Protein AF-A0A7S3PRM7-F1 (afdb_monomer_lite)

InterPro domains:
  IPR004106 Peptidase S9, N-terminal domain superfamily [SSF50993] (20-109)
  IPR023302 Peptidase S9A, N-terminal domain [PF02897] (13-106)
  IPR029058 Alpha/Beta hydrolase fold [G3DSA:3.40.50.1820] (1-97)
  IPR051543 Serine Peptidase S9A Subfamily [PTHR11757] (19-109)

Secondary structure (DSSP, 8-state):
-EES--TTS---SS--SS-EE---TTGGG--SSS--HHHHHHHHHHHHHHHHHHGGGHHHHHHHHHHHHHHS-SSEEPPPEEETTTEEEEEEE-TT-SS-EEEEEEPTT--

Organism: NCBI:txid215587

Radius of gyration: 26.1 Å; chains: 1; bounding box: 57×40×53 Å

Sequence (111 aa):
VLFGLKEGENRGKNPFKKNRYRSDPWFWLRDDKRESEEVLEYLRLENAYGEQQTKHLEGLRETLYKEHISHLKETDDGPSYPNGKNFFYYTRQVKGLSYGLKCRKPIMGAE

pLDDT: mean 92.7, std 7.68, range [47.72, 98.62]

Foldseek 3Di:
DKFFDDPPDCNDDHTPPDIDDDDDPCPVLDDPVPPDPVNVVVVVVVVVVVCVVCVVCVVVVVVVVVVVVVPDPQWDKADWDDDPQFWTWIWTGHHPDPDIDTDIDTDVPRD

Structure (mmCIF, N/CA/C/O backbone):
data_AF-A0A7S3PRM7-F1
#
_entry.id   AF-A0A7S3PRM7-F1
#
loop_
_atom_site.group_PDB
_atom_site.id
_atom_site.type_symbol
_atom_site.label_atom_id
_atom_site.label_alt_id
_atom_site.label_comp_id
_atom_site.label_asym_id
_atom_site.label_entity_id
_atom_site.label_seq_id
_atom_site.pdbx_PDB_ins_code
_atom_site.Cartn_x
_atom_site.Cartn_y
_atom_site.Cartn_z
_atom_site.occupancy
_atom_site.B_iso_or_equiv
_atom_site.auth_seq_id
_atom_site.auth_comp_id
_atom_site.auth_asym_id
_atom_site.auth_atom_id
_atom_site.pdbx_PDB_model_num
ATOM 1 N N . VAL A 1 1 ? -12.503 7.166 22.204 1.00 91.75 1 VAL A N 1
ATOM 2 C CA . VAL A 1 1 ? -11.499 8.079 21.598 1.00 91.75 1 VAL A CA 1
ATOM 3 C C . VAL A 1 1 ? -11.629 9.495 22.158 1.00 91.75 1 VAL A C 1
ATOM 5 O O . VAL A 1 1 ? -12.742 10.015 22.234 1.00 91.75 1 VAL A O 1
ATOM 8 N N . LEU A 1 2 ? -10.509 10.102 22.575 1.00 93.06 2 LEU A N 1
ATOM 9 C CA . LEU A 1 2 ? -10.439 11.462 23.134 1.00 93.06 2 LEU A CA 1
ATOM 10 C C . LEU A 1 2 ? -10.002 12.479 22.072 1.00 93.06 2 LEU A C 1
ATOM 12 O O . LEU A 1 2 ? -8.972 12.302 21.413 1.00 93.06 2 LEU A O 1
ATOM 16 N N . PHE A 1 3 ? -10.752 13.579 21.990 1.00 93.62 3 PHE A N 1
ATOM 17 C CA . PHE A 1 3 ? -10.464 14.745 21.159 1.00 93.62 3 PHE A CA 1
ATOM 18 C C . PHE A 1 3 ? -10.299 15.983 22.046 1.00 93.62 3 PHE A C 1
ATOM 20 O O . PHE A 1 3 ? -11.242 16.393 22.724 1.00 93.62 3 PHE A O 1
ATOM 27 N N . GLY A 1 4 ? -9.112 16.585 22.028 1.00 92.19 4 GLY A N 1
ATOM 28 C CA . GLY A 1 4 ? -8.764 17.729 22.869 1.00 92.19 4 GLY A CA 1
ATOM 29 C C . GLY A 1 4 ? -7.368 17.593 23.458 1.00 92.19 4 GLY A C 1
ATOM 30 O O . GLY A 1 4 ? -6.540 16.855 22.920 1.00 92.19 4 GLY A O 1
ATOM 31 N N . LEU A 1 5 ? -7.110 18.329 24.536 1.00 93.31 5 LEU A N 1
ATOM 32 C CA . LEU A 1 5 ? -5.842 18.286 25.252 1.00 93.31 5 LEU A CA 1
ATOM 33 C C . LEU A 1 5 ? -5.679 16.921 25.941 1.00 93.31 5 LEU A C 1
ATOM 35 O O . LEU A 1 5 ? -6.528 16.508 26.736 1.00 93.31 5 LEU A O 1
ATOM 39 N N . LYS A 1 6 ? -4.576 16.230 25.639 1.00 91.31 6 LYS A N 1
ATOM 40 C CA . LYS A 1 6 ? -4.151 15.010 26.327 1.00 91.31 6 LYS A CA 1
ATOM 41 C C . LYS A 1 6 ? -2.722 15.209 26.806 1.00 91.31 6 LYS A C 1
ATOM 43 O O . LYS A 1 6 ? -1.846 15.533 26.011 1.00 91.31 6 LYS A O 1
ATOM 48 N N . GLU A 1 7 ? -2.519 15.057 28.105 1.00 91.12 7 GLU A N 1
ATOM 49 C CA . GLU A 1 7 ? -1.209 15.209 28.725 1.00 91.12 7 GLU A CA 1
ATOM 50 C C . GLU A 1 7 ? -0.198 14.227 28.112 1.00 91.12 7 GLU A C 1
ATOM 52 O O . GLU A 1 7 ? -0.540 13.083 27.811 1.00 91.12 7 GLU A O 1
ATOM 57 N N . GLY A 1 8 ? 1.026 14.698 27.863 1.00 92.69 8 GLY A N 1
ATOM 58 C CA . GLY A 1 8 ? 2.093 13.901 27.247 1.00 92.69 8 GLY A CA 1
ATOM 59 C C . GLY A 1 8 ? 1.990 13.706 25.728 1.00 92.69 8 GLY A C 1
ATOM 60 O O . GLY A 1 8 ? 2.909 13.151 25.134 1.00 92.69 8 GLY A O 1
ATOM 61 N N . GLU A 1 9 ? 0.929 14.186 25.070 1.00 94.12 9 GLU A N 1
ATOM 62 C CA . GLU A 1 9 ? 0.767 14.075 23.616 1.00 94.12 9 GLU A CA 1
ATOM 63 C C . GLU A 1 9 ? 0.700 15.447 22.935 1.00 94.12 9 GLU A C 1
ATOM 65 O O . GLU A 1 9 ? -0.062 16.331 23.331 1.00 94.12 9 GLU A O 1
ATOM 70 N N . ASN A 1 10 ? 1.442 15.618 21.836 1.00 94.38 10 ASN A N 1
ATOM 71 C CA . ASN A 1 10 ? 1.309 16.810 21.002 1.00 94.38 10 ASN A CA 1
ATOM 72 C C . ASN A 1 10 ? 0.004 16.745 20.191 1.00 94.38 10 ASN A C 1
ATOM 74 O O . ASN A 1 10 ? -0.075 16.095 19.150 1.00 94.38 10 ASN A O 1
ATOM 78 N N . ARG A 1 11 ? -1.022 17.452 20.673 1.00 92.88 11 ARG A N 1
ATOM 79 C CA . ARG A 1 11 ? -2.343 17.582 20.034 1.00 92.88 11 ARG A CA 1
ATOM 80 C C . ARG A 1 11 ? -2.488 18.872 19.205 1.00 92.88 11 ARG A C 1
ATOM 82 O O . ARG A 1 11 ? -3.607 19.305 18.933 1.00 92.88 11 ARG A O 1
ATOM 89 N N . GLY A 1 12 ? -1.369 19.475 18.790 1.00 93.50 12 GLY A N 1
ATOM 90 C CA . GLY A 1 12 ? -1.312 20.722 18.022 1.00 93.50 12 GLY A CA 1
ATOM 91 C C . GLY A 1 12 ? -1.274 21.987 18.891 1.00 93.50 12 GLY A C 1
ATOM 92 O O . GLY A 1 12 ? -1.315 21.921 20.115 1.00 93.50 12 GLY A O 1
ATOM 93 N N . LYS A 1 13 ? -1.191 23.164 18.247 1.00 93.12 13 LYS A N 1
ATOM 94 C CA . LYS A 1 13 ? -1.007 24.466 18.930 1.00 93.12 13 LYS A CA 1
ATOM 95 C C . LYS A 1 13 ? -2.222 24.924 19.751 1.00 93.12 13 LYS A C 1
ATOM 97 O O . LYS A 1 13 ? -2.038 25.563 20.775 1.00 93.12 13 LYS A O 1
ATOM 102 N N . ASN A 1 14 ? -3.443 24.611 19.307 1.00 93.06 14 ASN A N 1
ATOM 103 C CA . ASN A 1 14 ? -4.699 25.033 19.943 1.00 93.06 14 ASN A CA 1
ATOM 104 C C . ASN A 1 14 ? -5.699 23.860 20.022 1.00 93.06 14 ASN A C 1
ATOM 106 O O . ASN A 1 14 ? -6.689 23.853 19.284 1.00 93.06 14 ASN A O 1
ATOM 110 N N . PRO A 1 15 ? -5.460 22.840 20.868 1.00 92.88 15 PRO A N 1
ATOM 111 C CA . PRO A 1 15 ? -6.414 21.750 21.045 1.00 92.88 15 PRO A CA 1
ATOM 112 C C . PRO A 1 15 ? -7.701 22.249 21.720 1.00 92.88 15 PRO A C 1
ATOM 114 O O . PRO A 1 15 ? -7.720 23.295 22.375 1.00 92.88 15 PRO A O 1
ATOM 117 N N . PHE A 1 16 ? -8.797 21.490 21.594 1.00 91.38 16 PHE A N 1
ATOM 118 C CA . PHE A 1 16 ? -10.037 21.812 22.306 1.00 91.38 16 PHE A CA 1
ATOM 119 C C . PHE A 1 16 ? -9.773 21.929 23.812 1.00 91.38 16 PHE A C 1
ATOM 121 O O . PHE A 1 16 ? -9.340 20.967 24.442 1.00 91.38 16 PHE A O 1
ATOM 128 N N . LYS A 1 17 ? -10.087 23.098 24.387 1.00 87.19 17 LYS A N 1
ATOM 129 C CA . LYS A 1 17 ? -9.941 23.355 25.831 1.00 87.19 17 LYS A CA 1
ATOM 130 C C . LYS A 1 17 ? -10.826 22.433 26.675 1.00 87.19 17 LYS A C 1
ATOM 132 O O . LYS A 1 17 ? -10.428 22.012 27.752 1.00 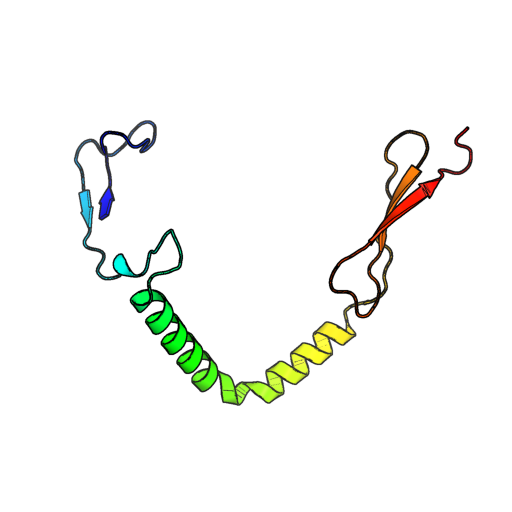87.19 17 LYS A O 1
ATOM 137 N N . LYS A 1 18 ? -12.029 22.117 26.179 1.00 93.00 18 LYS A N 1
ATOM 138 C CA . LYS A 1 18 ? -12.930 21.121 26.771 1.00 93.00 18 LYS A CA 1
ATOM 139 C C . LYS A 1 18 ? -12.848 19.833 25.961 1.00 93.00 18 LYS A C 1
ATOM 141 O O . LYS A 1 18 ? -13.228 19.824 24.788 1.00 93.00 18 LYS A O 1
ATOM 146 N N . ASN A 1 19 ? -12.395 18.761 26.602 1.00 95.19 19 ASN A N 1
ATOM 147 C CA . ASN A 1 19 ? -12.269 17.457 25.964 1.00 95.19 19 ASN A CA 1
ATOM 148 C C . ASN A 1 19 ? -13.629 16.912 25.519 1.00 95.19 19 ASN A C 1
ATOM 150 O O . ASN A 1 19 ? -14.646 17.064 26.200 1.00 95.19 19 ASN A O 1
ATOM 154 N N . ARG A 1 20 ? -13.629 16.264 24.353 1.00 94.94 20 ARG A N 1
ATOM 155 C CA . ARG A 1 20 ? -14.775 15.549 23.789 1.00 94.94 20 ARG A CA 1
ATOM 156 C C . ARG A 1 20 ? -14.429 14.073 23.672 1.00 94.94 20 ARG A C 1
ATOM 158 O O . ARG A 1 20 ? -13.325 13.717 23.262 1.00 94.94 20 ARG A O 1
ATOM 165 N N . TYR A 1 21 ? -15.399 13.227 23.986 1.00 95.94 21 TYR A N 1
ATOM 166 C CA . TYR A 1 21 ? -15.250 11.779 23.943 1.00 95.94 21 TYR A CA 1
ATOM 167 C C . TYR A 1 21 ? -16.224 11.202 22.925 1.00 95.94 21 TYR A C 1
ATOM 169 O O . TYR A 1 21 ? -17.385 11.608 22.859 1.00 95.94 21 TYR A O 1
ATOM 177 N N . ARG A 1 22 ? -15.738 10.262 22.118 1.00 95.75 22 ARG A N 1
ATOM 178 C CA . ARG A 1 22 ? -16.564 9.442 21.231 1.00 95.75 22 ARG A CA 1
ATOM 179 C C . ARG A 1 22 ? -16.316 7.977 21.537 1.00 95.75 22 ARG A C 1
ATOM 181 O O . ARG A 1 22 ? -15.158 7.583 21.699 1.00 95.75 22 ARG A O 1
ATOM 188 N N . SER A 1 23 ? -17.394 7.207 21.641 1.00 96.38 23 SER A N 1
ATOM 189 C CA . SER A 1 23 ? -17.295 5.751 21.638 1.00 96.38 23 SER A CA 1
ATOM 190 C C . SER A 1 23 ? -16.924 5.306 20.228 1.00 96.38 23 SER A C 1
ATOM 192 O O . SER A 1 23 ? -17.494 5.814 19.264 1.00 96.38 23 SER A O 1
ATOM 194 N N . ASP A 1 24 ? -15.948 4.416 20.128 1.00 96.94 24 ASP A N 1
ATOM 195 C CA . ASP A 1 24 ? -15.558 3.766 18.883 1.00 96.94 24 ASP A CA 1
ATOM 196 C C . ASP A 1 24 ? -15.556 2.258 19.158 1.00 96.94 24 ASP A C 1
ATOM 198 O O . ASP A 1 24 ? -14.617 1.764 19.790 1.00 96.94 24 ASP A O 1
ATOM 202 N N . PRO A 1 25 ? -16.631 1.546 18.779 1.00 97.50 25 PRO A N 1
ATOM 203 C CA . PRO A 1 25 ? -16.764 0.125 19.074 1.00 97.50 25 PRO A CA 1
ATOM 204 C C . PRO A 1 25 ? -15.772 -0.740 18.287 1.00 97.50 25 PRO A C 1
ATOM 206 O O . PRO A 1 25 ? -15.575 -1.890 18.655 1.00 97.50 25 PRO A O 1
ATOM 209 N N . TRP A 1 26 ? -15.124 -0.200 17.250 1.00 97.00 26 TRP A N 1
ATOM 210 C CA . TRP A 1 26 ? -14.202 -0.930 16.375 1.00 97.00 26 TRP A CA 1
ATOM 211 C C . TRP A 1 26 ? -12.736 -0.596 16.639 1.00 97.00 26 TRP A C 1
ATOM 213 O O . TRP A 1 26 ? -11.852 -1.073 15.933 1.00 97.00 26 TRP A O 1
ATOM 223 N N . PHE A 1 27 ? -12.449 0.188 17.681 1.00 96.56 27 PHE A N 1
ATOM 224 C CA . PHE A 1 27 ? -11.081 0.588 18.007 1.00 96.56 27 PHE A CA 1
ATOM 225 C C . PHE A 1 27 ? -10.152 -0.609 18.290 1.00 96.56 27 PHE A C 1
ATOM 227 O O . PHE A 1 27 ? -8.942 -0.491 18.119 1.00 96.56 27 PHE A O 1
ATOM 234 N N . TRP A 1 28 ? -10.712 -1.761 18.680 1.00 96.56 28 TRP A N 1
ATOM 235 C CA . TRP A 1 28 ? -9.985 -3.012 18.925 1.00 96.56 28 TRP A CA 1
ATOM 236 C C . TRP A 1 28 ? -9.306 -3.589 17.671 1.00 96.56 28 TRP A C 1
ATOM 238 O O . TRP A 1 28 ? -8.298 -4.275 17.801 1.00 96.56 28 TRP A O 1
ATOM 248 N N . LEU A 1 29 ? -9.794 -3.261 16.465 1.00 97.56 29 LEU A N 1
ATOM 249 C CA . LEU A 1 29 ? -9.173 -3.684 15.202 1.00 97.56 29 LEU A CA 1
ATOM 250 C C . LEU A 1 29 ? -7.796 -3.050 14.973 1.00 97.56 29 LEU A C 1
ATOM 252 O O . LEU A 1 29 ? -7.027 -3.503 14.124 1.00 97.56 29 LEU A O 1
ATOM 256 N N . ARG A 1 30 ? -7.469 -1.979 15.702 1.00 97.19 30 ARG A N 1
ATOM 257 C CA . ARG A 1 30 ? -6.149 -1.367 15.627 1.00 97.19 30 ARG A CA 1
ATOM 258 C C . ARG A 1 30 ? -5.164 -2.140 16.496 1.00 97.19 30 ARG A C 1
ATOM 260 O O . ARG A 1 30 ? -5.165 -2.006 17.716 1.00 97.19 30 ARG A O 1
ATOM 267 N N . ASP A 1 31 ? -4.225 -2.801 15.835 1.00 97.25 31 ASP A N 1
ATOM 268 C CA . ASP A 1 31 ? -3.028 -3.346 16.460 1.00 97.25 31 ASP A CA 1
ATOM 269 C C . ASP A 1 31 ? -1.764 -2.759 15.814 1.00 97.25 31 ASP A C 1
ATOM 271 O O . ASP A 1 31 ? -1.488 -2.954 14.629 1.00 97.25 31 ASP A O 1
ATOM 275 N N . ASP A 1 32 ? -0.983 -2.022 16.607 1.00 97.25 32 ASP A N 1
ATOM 276 C CA . ASP A 1 32 ? 0.258 -1.398 16.147 1.00 97.25 32 ASP A CA 1
ATOM 277 C C . ASP A 1 32 ? 1.401 -2.426 15.973 1.00 97.25 32 ASP A C 1
ATOM 279 O O . ASP A 1 32 ? 2.368 -2.135 15.266 1.00 97.25 32 ASP A O 1
ATOM 283 N N . LYS A 1 33 ? 1.304 -3.639 16.531 1.00 97.44 33 LYS A N 1
ATOM 284 C CA . LYS A 1 33 ? 2.277 -4.721 16.281 1.00 97.44 33 LYS A CA 1
ATOM 285 C C . LYS A 1 33 ? 1.892 -5.624 15.114 1.00 97.44 33 LYS A C 1
ATOM 287 O O . LYS A 1 33 ? 2.783 -6.170 14.476 1.00 97.44 33 LYS A O 1
ATOM 292 N N . ARG A 1 34 ? 0.598 -5.678 14.774 1.00 96.56 34 ARG A N 1
ATOM 293 C CA . ARG A 1 34 ? 0.019 -6.520 13.709 1.00 96.56 34 ARG A CA 1
ATOM 294 C C . ARG A 1 34 ? 0.182 -8.019 13.995 1.00 96.56 34 ARG A C 1
ATOM 296 O O . ARG A 1 34 ? 0.458 -8.807 13.100 1.00 96.56 34 ARG A O 1
ATOM 303 N N . GLU A 1 35 ? -0.004 -8.393 15.252 1.00 97.38 35 GLU A N 1
ATOM 304 C CA . GLU A 1 35 ? 0.168 -9.746 15.789 1.00 97.38 35 GLU A CA 1
ATOM 305 C C . GLU A 1 35 ? -1.088 -10.257 16.520 1.00 97.38 35 GLU A C 1
ATOM 307 O O . GLU A 1 35 ? -1.147 -11.425 16.891 1.00 97.38 35 GLU A O 1
ATOM 312 N N . SER A 1 36 ? -2.097 -9.409 16.748 1.00 98.06 36 SER A N 1
ATOM 313 C CA . SER A 1 36 ? -3.344 -9.797 17.412 1.00 98.06 36 SER A CA 1
ATOM 314 C C . SER A 1 36 ? -4.113 -10.835 16.595 1.00 98.06 36 SER A C 1
ATOM 316 O O . SER A 1 36 ? -4.637 -10.529 15.522 1.00 98.06 36 SER A O 1
ATOM 318 N N . GLU A 1 37 ? -4.235 -12.051 17.131 1.00 98.12 37 GLU A N 1
ATOM 319 C CA . GLU A 1 37 ? -4.919 -13.150 16.445 1.00 98.12 37 GLU A CA 1
ATOM 320 C C . GLU A 1 37 ? -6.410 -12.861 16.217 1.00 98.12 37 GLU A C 1
ATOM 322 O O . GLU A 1 37 ? -6.942 -13.218 15.173 1.00 98.12 37 GLU A O 1
ATOM 327 N N . GLU A 1 38 ? -7.078 -12.147 17.131 1.00 97.81 38 GLU A N 1
ATOM 328 C CA . GLU A 1 38 ? -8.488 -11.751 16.967 1.00 97.81 38 GLU A CA 1
ATOM 329 C C . GLU A 1 38 ? -8.675 -10.818 15.758 1.00 97.81 38 GLU A C 1
ATOM 331 O O . GLU A 1 38 ? -9.612 -10.971 14.974 1.00 97.81 38 GLU A O 1
ATOM 336 N N . VAL A 1 39 ? -7.745 -9.875 15.571 1.00 98.38 39 VAL A N 1
ATOM 337 C CA . VAL A 1 39 ? -7.761 -8.949 14.430 1.00 98.38 39 VAL A CA 1
ATOM 338 C C . VAL A 1 39 ? -7.441 -9.696 13.141 1.00 98.38 39 VAL A C 1
ATOM 340 O O . VAL A 1 39 ? -8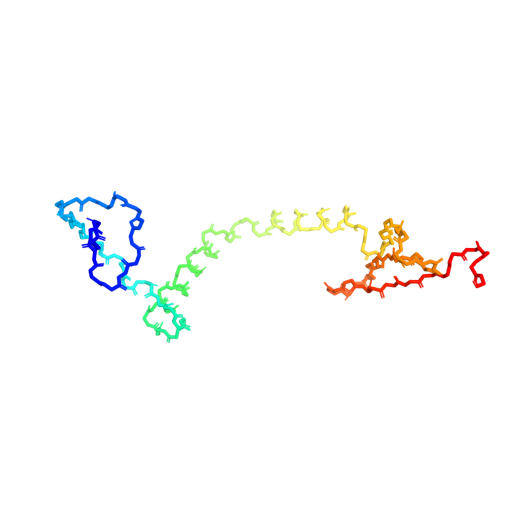.133 -9.517 12.140 1.00 98.38 39 VAL A O 1
ATOM 343 N N . LEU A 1 40 ? -6.407 -10.541 13.151 1.00 98.44 40 LEU A N 1
ATOM 344 C CA . LEU A 1 40 ? -6.020 -11.323 11.979 1.00 98.44 40 LEU A CA 1
ATOM 345 C C . LEU A 1 40 ? -7.140 -12.265 11.540 1.00 98.44 40 LEU A C 1
ATOM 347 O O . LEU A 1 40 ? -7.403 -12.364 10.344 1.00 98.44 40 LEU A O 1
ATOM 351 N N . GLU A 1 41 ? -7.831 -12.903 12.481 1.00 98.50 41 GLU A N 1
ATOM 352 C CA . GLU A 1 41 ? -8.949 -13.783 12.168 1.00 98.50 41 GLU A CA 1
ATOM 353 C C . GLU A 1 41 ? -10.111 -13.024 11.529 1.00 98.50 41 GLU A C 1
ATOM 355 O O . GLU A 1 41 ? -10.609 -13.430 10.479 1.00 98.50 41 GLU A O 1
ATOM 360 N N . TYR A 1 42 ? -10.476 -11.862 12.077 1.00 98.38 42 TYR A N 1
ATOM 361 C CA . TYR A 1 42 ? -11.482 -11.002 11.458 1.00 98.38 42 TYR A CA 1
ATOM 362 C C . TYR A 1 42 ? -11.100 -10.617 10.017 1.00 98.38 42 TYR A C 1
ATOM 364 O O . TYR A 1 42 ? -11.918 -10.710 9.103 1.00 98.38 42 TYR A O 1
ATOM 372 N N . LEU A 1 43 ? -9.834 -10.259 9.778 1.00 98.44 43 LEU A N 1
ATOM 373 C CA . LEU A 1 43 ? -9.344 -9.924 8.437 1.00 98.44 43 LEU A CA 1
ATOM 374 C C . LEU A 1 43 ? -9.361 -11.122 7.475 1.00 98.44 43 LEU A C 1
ATOM 376 O O . LEU A 1 43 ? -9.631 -10.945 6.286 1.00 98.44 43 LEU A O 1
ATOM 380 N N . ARG A 1 44 ? -9.095 -12.345 7.952 1.00 98.56 44 ARG A N 1
ATOM 381 C CA . ARG A 1 44 ? -9.210 -13.563 7.130 1.00 98.56 44 ARG A CA 1
ATOM 382 C C . ARG A 1 44 ? -10.658 -13.824 6.723 1.00 98.56 44 ARG A C 1
ATOM 384 O O . ARG A 1 44 ? -10.893 -14.159 5.562 1.00 98.56 44 ARG A O 1
ATOM 391 N N . LEU A 1 45 ? -11.613 -13.622 7.632 1.00 98.62 45 LEU A N 1
ATOM 392 C CA . LEU A 1 45 ? -13.043 -13.743 7.330 1.00 98.62 45 LEU A CA 1
ATOM 393 C C . LEU A 1 45 ? -13.486 -12.720 6.276 1.00 98.62 45 LEU A C 1
ATOM 395 O O . LEU A 1 45 ? -14.169 -13.085 5.320 1.00 98.62 45 LEU A O 1
ATOM 399 N N . GLU A 1 46 ? -13.041 -11.468 6.398 1.00 98.62 46 GLU A N 1
ATOM 400 C CA . GLU A 1 46 ? -13.322 -10.421 5.405 1.00 98.62 46 GLU A CA 1
ATOM 401 C C . GLU A 1 46 ? -12.709 -10.746 4.034 1.00 98.62 46 GLU A C 1
ATOM 403 O O . GLU A 1 46 ? -13.366 -10.593 3.002 1.00 98.62 46 GLU A O 1
ATOM 408 N N . ASN A 1 47 ? -11.479 -11.272 3.998 1.00 98.62 47 ASN A N 1
ATOM 409 C CA . ASN A 1 47 ? -10.849 -11.718 2.753 1.00 98.62 47 ASN A CA 1
ATOM 410 C C . ASN A 1 47 ? -11.627 -12.868 2.093 1.00 98.62 47 ASN A C 1
ATOM 412 O O . ASN A 1 47 ? -11.862 -12.828 0.885 1.00 98.62 47 ASN A O 1
ATOM 416 N N . ALA A 1 48 ? -12.064 -13.861 2.874 1.00 98.62 48 ALA A N 1
ATOM 417 C CA . ALA A 1 48 ? -12.858 -14.982 2.371 1.00 98.62 48 ALA A CA 1
ATOM 418 C C . ALA A 1 48 ? -14.216 -14.517 1.820 1.00 98.62 48 ALA A C 1
ATOM 420 O O . ALA A 1 48 ? -14.648 -14.968 0.756 1.00 98.62 48 ALA A O 1
ATOM 421 N N . TYR A 1 49 ? -14.868 -13.573 2.503 1.00 98.62 49 TYR A N 1
ATOM 422 C CA . TYR A 1 49 ? -16.088 -12.947 2.005 1.00 98.62 49 TYR A CA 1
ATOM 423 C C . TYR A 1 49 ? -15.834 -12.202 0.688 1.00 98.62 49 TYR A C 1
ATOM 425 O O . TYR A 1 49 ? -16.562 -12.407 -0.284 1.00 98.62 49 TYR A O 1
ATOM 433 N N . GLY A 1 50 ? -14.772 -11.395 0.613 1.00 98.38 50 GLY A N 1
ATOM 434 C CA . GLY A 1 50 ? -14.382 -10.682 -0.604 1.00 98.38 50 GLY A CA 1
ATOM 435 C C . GLY A 1 50 ? -14.126 -11.621 -1.786 1.00 98.38 50 GLY A C 1
ATOM 436 O O . GLY A 1 50 ? -14.617 -11.378 -2.892 1.00 98.38 50 GLY A O 1
ATOM 437 N N . GLU A 1 51 ? -13.424 -12.729 -1.559 1.00 98.00 51 GLU A N 1
ATOM 438 C CA . GLU A 1 51 ? -13.196 -13.762 -2.572 1.00 98.00 51 GLU A CA 1
ATOM 439 C C . GLU A 1 51 ? -14.512 -14.398 -3.034 1.00 98.00 51 GLU A C 1
ATOM 441 O O . GLU A 1 51 ? -14.769 -14.489 -4.236 1.00 98.00 51 GLU A O 1
ATOM 446 N N . GLN A 1 52 ? -15.397 -14.758 -2.101 1.00 98.44 52 GLN A N 1
ATOM 447 C CA . GLN A 1 52 ? -16.701 -15.330 -2.426 1.00 98.44 52 GLN A CA 1
ATOM 448 C C . GLN A 1 52 ? -17.557 -14.369 -3.263 1.00 98.44 52 GLN A C 1
ATOM 450 O O . GLN A 1 52 ? -18.125 -14.780 -4.278 1.00 98.44 52 GLN A O 1
ATOM 455 N N . GLN A 1 53 ? -17.635 -13.095 -2.867 1.00 98.50 53 GLN A N 1
ATOM 456 C CA . GLN A 1 53 ? -18.431 -12.091 -3.575 1.00 98.50 53 GLN A CA 1
ATOM 457 C C . GLN A 1 53 ? -17.863 -11.780 -4.960 1.00 98.50 53 GLN A C 1
ATOM 459 O O . GLN A 1 53 ? -18.623 -11.540 -5.894 1.00 98.50 53 GLN A O 1
ATOM 464 N N . THR A 1 54 ? -16.540 -11.818 -5.127 1.00 97.94 54 THR A N 1
ATOM 465 C CA . THR A 1 54 ? -15.883 -11.480 -6.401 1.00 97.94 54 THR A CA 1
ATOM 466 C C . THR A 1 54 ? -15.628 -12.679 -7.310 1.00 97.94 54 THR A C 1
ATOM 468 O O . THR A 1 54 ? -15.215 -12.490 -8.453 1.00 97.94 54 THR A O 1
ATOM 471 N N . LYS A 1 55 ? -15.930 -13.906 -6.870 1.00 98.19 55 LYS A N 1
ATOM 472 C CA . LYS A 1 55 ? -15.667 -15.139 -7.628 1.00 98.19 55 LYS A CA 1
ATOM 473 C C . LYS A 1 55 ? -16.244 -15.133 -9.047 1.00 98.19 55 LYS A C 1
ATOM 475 O O . LYS A 1 55 ? -15.595 -15.569 -9.989 1.00 98.19 55 LYS A O 1
ATOM 480 N N . HIS A 1 56 ? -17.446 -14.589 -9.224 1.00 98.19 56 HIS A N 1
ATOM 481 C CA . HIS A 1 56 ? -18.103 -14.497 -10.532 1.00 98.19 56 HIS A CA 1
ATOM 482 C C . HIS A 1 56 ? -17.364 -13.594 -11.543 1.00 98.19 56 HIS A C 1
ATOM 484 O O . HIS A 1 56 ? -17.610 -13.693 -12.742 1.00 98.19 56 HIS A O 1
ATOM 490 N N . LEU A 1 57 ? -16.454 -12.732 -11.077 1.00 98.38 57 LEU A N 1
ATOM 491 C CA . LEU A 1 57 ? -15.656 -11.825 -11.906 1.00 98.38 57 LEU A CA 1
ATOM 492 C C . LEU A 1 57 ? -14.308 -12.421 -12.321 1.00 98.38 57 LEU A C 1
ATOM 494 O O . LEU A 1 57 ? -13.530 -11.738 -12.981 1.00 98.38 57 LEU A O 1
ATOM 498 N N . GLU A 1 58 ? -14.001 -13.663 -11.946 1.00 97.50 58 GLU A N 1
ATOM 499 C CA . GLU A 1 58 ? -12.687 -14.269 -12.180 1.00 97.50 58 GLU A CA 1
ATOM 500 C C . GLU A 1 58 ? -12.272 -14.260 -13.659 1.00 97.50 58 GLU A C 1
ATOM 502 O O . GLU A 1 58 ? -11.154 -13.850 -13.969 1.00 97.50 58 GLU A O 1
ATOM 507 N N . GLY A 1 59 ? -13.190 -14.593 -14.573 1.00 98.25 59 GLY A N 1
ATOM 508 C CA . GLY A 1 59 ? -12.918 -14.539 -16.013 1.00 98.25 59 GLY A CA 1
ATOM 509 C C . GLY A 1 59 ? -12.619 -13.120 -16.508 1.00 98.25 59 GLY A C 1
ATOM 510 O O . GLY A 1 59 ? -11.642 -12.905 -17.220 1.00 98.25 59 GLY A O 1
ATOM 511 N N . LEU A 1 60 ? -13.404 -12.129 -16.068 1.00 98.31 60 LEU A N 1
ATOM 512 C CA . LEU A 1 60 ? -13.165 -10.723 -16.411 1.00 98.31 60 LEU A CA 1
ATOM 513 C C . LEU A 1 60 ? -11.822 -10.231 -15.853 1.00 98.31 60 LEU A C 1
ATOM 515 O O . LEU A 1 60 ? -11.074 -9.547 -16.549 1.00 98.31 60 LEU A O 1
ATOM 519 N N . ARG A 1 61 ? -11.495 -10.600 -14.611 1.00 98.00 61 ARG A N 1
ATOM 520 C CA . ARG A 1 61 ? -10.222 -10.272 -13.961 1.00 98.00 61 ARG A CA 1
ATOM 521 C C . ARG A 1 61 ? -9.039 -10.843 -14.741 1.00 98.00 61 ARG A C 1
ATOM 523 O O . ARG A 1 61 ? -8.046 -10.143 -14.915 1.00 98.00 61 ARG A O 1
ATOM 530 N N . GLU A 1 62 ? -9.143 -12.076 -15.232 1.00 97.81 62 GLU A N 1
ATOM 531 C CA . GLU A 1 62 ? -8.102 -12.694 -16.056 1.00 97.81 62 GLU A CA 1
ATOM 532 C C . GLU A 1 62 ? -7.933 -11.976 -17.405 1.00 97.81 62 GLU A C 1
ATOM 534 O O . GLU A 1 62 ? -6.801 -11.719 -17.825 1.00 97.81 62 GLU A O 1
ATOM 539 N N . THR A 1 63 ? -9.034 -11.604 -18.065 1.00 98.25 63 THR A N 1
ATOM 540 C CA . THR A 1 63 ? -8.996 -10.824 -19.311 1.00 98.25 63 THR A CA 1
ATOM 541 C C . THR A 1 63 ? -8.288 -9.487 -19.104 1.00 98.25 63 THR A C 1
ATOM 543 O O . THR A 1 63 ? -7.300 -9.210 -19.783 1.00 98.25 63 THR A O 1
ATOM 546 N N . LEU A 1 64 ? -8.719 -8.703 -18.112 1.00 97.44 64 LEU A N 1
ATOM 547 C CA . LEU A 1 64 ? -8.124 -7.399 -17.809 1.00 97.44 64 LEU A CA 1
ATOM 548 C C . LEU A 1 64 ? -6.650 -7.519 -17.401 1.00 97.44 64 LEU A C 1
ATOM 550 O O . LEU A 1 64 ? -5.826 -6.698 -17.799 1.00 97.44 64 LEU A O 1
ATOM 554 N N . TYR A 1 65 ? -6.287 -8.566 -16.654 1.00 94.94 65 TYR A N 1
ATOM 555 C CA . TYR A 1 65 ? -4.892 -8.837 -16.308 1.00 94.94 65 TYR A CA 1
ATOM 556 C C . TYR A 1 65 ? -4.028 -9.041 -17.560 1.00 94.94 65 TYR A C 1
ATOM 558 O O . TYR A 1 65 ? -2.981 -8.405 -17.696 1.00 94.94 65 TYR A O 1
ATOM 566 N N . LYS A 1 66 ? -4.476 -9.877 -18.507 1.00 94.75 66 LYS A N 1
ATOM 567 C CA . LYS A 1 66 ? -3.756 -10.115 -19.770 1.00 94.75 66 LYS A CA 1
ATOM 568 C C . LYS A 1 66 ? -3.650 -8.845 -20.609 1.00 94.75 66 LYS A C 1
ATOM 570 O O . LYS A 1 66 ? -2.584 -8.578 -21.159 1.00 94.75 66 LYS A O 1
ATOM 575 N N . GLU A 1 67 ? -4.713 -8.046 -20.669 1.00 96.38 67 GLU A N 1
ATOM 576 C CA . GLU A 1 67 ? -4.704 -6.755 -21.362 1.00 96.38 67 GLU A CA 1
ATOM 577 C C . GLU A 1 67 ? -3.671 -5.797 -20.755 1.00 96.38 67 GLU A C 1
ATOM 579 O O . GLU A 1 67 ? -2.846 -5.240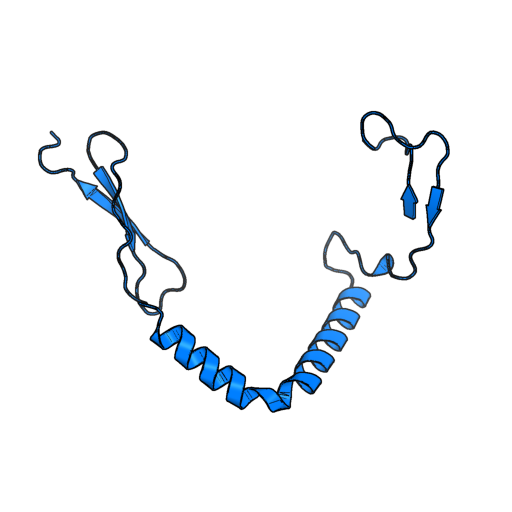 -21.480 1.00 96.38 67 GLU A O 1
ATOM 584 N N . HIS A 1 68 ? -3.643 -5.647 -19.427 1.00 92.75 68 HIS A N 1
ATOM 585 C CA . HIS A 1 68 ? -2.658 -4.803 -18.745 1.00 92.75 68 HIS A CA 1
ATOM 586 C C . HIS A 1 68 ? -1.217 -5.253 -18.993 1.00 92.75 68 HIS A C 1
ATOM 588 O O . HIS A 1 68 ? -0.371 -4.415 -19.303 1.00 92.75 68 HIS A O 1
ATOM 594 N N . ILE A 1 69 ? -0.938 -6.558 -18.917 1.00 88.31 69 ILE A N 1
ATOM 595 C CA . ILE A 1 69 ? 0.396 -7.089 -19.227 1.00 88.31 69 ILE A CA 1
ATOM 596 C C . ILE A 1 69 ? 0.753 -6.864 -20.700 1.00 88.31 69 ILE A C 1
ATOM 598 O O . ILE A 1 69 ? 1.888 -6.506 -20.994 1.00 88.31 69 ILE A O 1
ATOM 602 N N . SER A 1 70 ? -0.198 -7.002 -21.629 1.00 90.62 70 SER A N 1
ATOM 603 C CA . SER A 1 70 ? 0.059 -6.784 -23.061 1.00 90.62 70 SER A CA 1
ATOM 604 C C . SER A 1 70 ? 0.454 -5.341 -23.400 1.00 90.62 70 SER A C 1
ATOM 606 O O . SER A 1 70 ? 1.208 -5.112 -24.345 1.00 90.62 70 SER A O 1
ATOM 608 N N . HIS A 1 71 ? -0.009 -4.374 -22.604 1.00 90.38 71 HIS A N 1
ATOM 609 C CA . HIS A 1 71 ? 0.354 -2.963 -22.731 1.00 90.38 71 HIS A CA 1
ATOM 610 C C . HIS A 1 71 ? 1.610 -2.583 -21.935 1.00 90.38 71 HIS A C 1
ATOM 612 O O . HIS A 1 71 ? 2.112 -1.466 -22.080 1.00 90.38 71 HIS A O 1
ATOM 618 N N . LEU A 1 72 ? 2.135 -3.491 -21.108 1.00 85.31 72 LEU A N 1
ATOM 619 C CA . LEU A 1 72 ? 3.371 -3.280 -20.374 1.00 85.31 72 LEU A CA 1
ATOM 620 C C . LEU A 1 72 ? 4.564 -3.741 -21.213 1.00 85.31 72 LEU A C 1
ATOM 622 O O . LEU A 1 72 ? 4.709 -4.910 -21.566 1.00 85.31 72 LEU A O 1
ATOM 626 N N . LYS A 1 73 ? 5.487 -2.820 -21.481 1.00 83.75 73 LYS A N 1
ATOM 627 C CA . LYS A 1 73 ? 6.774 -3.160 -22.084 1.00 83.75 73 LYS A CA 1
ATOM 628 C C . LYS A 1 73 ? 7.709 -3.708 -21.003 1.00 83.75 73 LYS A C 1
ATOM 630 O O . LYS A 1 73 ? 8.409 -2.954 -20.341 1.00 83.75 73 LYS A O 1
ATOM 635 N N . GLU A 1 74 ? 7.711 -5.028 -20.826 1.00 78.75 74 GLU A N 1
ATOM 636 C CA . GLU A 1 74 ? 8.449 -5.700 -19.740 1.00 78.75 74 GLU A CA 1
ATOM 637 C C . GLU A 1 74 ? 9.976 -5.495 -19.786 1.00 78.75 74 GLU A C 1
ATOM 639 O O . GLU A 1 74 ? 10.646 -5.541 -18.754 1.00 78.75 74 GLU A O 1
ATOM 644 N N . THR A 1 75 ? 10.536 -5.272 -20.977 1.00 86.31 75 THR A N 1
ATOM 645 C CA . THR A 1 75 ? 11.948 -4.915 -21.148 1.00 86.31 75 THR A CA 1
ATOM 646 C C . THR A 1 75 ? 12.036 -3.503 -21.694 1.00 86.31 75 THR A C 1
ATOM 648 O O . THR A 1 75 ? 11.757 -3.271 -22.874 1.00 86.31 75 THR A O 1
ATOM 651 N N . ASP A 1 76 ? 12.437 -2.568 -20.840 1.00 87.50 76 ASP A N 1
ATOM 652 C CA . ASP A 1 76 ? 12.546 -1.167 -21.218 1.00 87.50 76 ASP A CA 1
ATOM 653 C C . ASP A 1 76 ? 13.686 -0.452 -20.501 1.00 87.50 76 ASP A C 1
ATOM 655 O O . ASP A 1 76 ? 13.992 -0.727 -19.338 1.00 87.50 76 ASP A O 1
ATOM 659 N N . ASP A 1 77 ? 14.288 0.495 -21.213 1.00 89.38 77 ASP A N 1
ATOM 660 C CA . ASP A 1 77 ? 15.305 1.388 -20.677 1.00 89.38 77 ASP A CA 1
ATOM 661 C C . ASP A 1 77 ? 14.664 2.755 -20.449 1.00 89.38 77 ASP A C 1
ATOM 663 O O . ASP A 1 77 ? 14.218 3.421 -21.382 1.00 89.38 77 ASP A O 1
ATOM 667 N N . GLY A 1 78 ? 14.638 3.188 -19.190 1.00 88.12 78 GLY A N 1
ATOM 668 C CA . GLY A 1 78 ? 14.185 4.521 -18.827 1.00 88.12 78 GLY A CA 1
ATOM 669 C C . GLY A 1 78 ? 15.096 5.610 -19.408 1.00 88.12 78 GLY A C 1
ATOM 670 O O . GLY A 1 78 ? 16.264 5.354 -19.727 1.00 88.12 78 GLY A O 1
ATOM 671 N N . PRO A 1 79 ? 14.596 6.853 -19.509 1.00 91.06 79 PRO A N 1
ATOM 672 C CA . PRO A 1 79 ? 15.381 7.963 -20.025 1.00 91.06 79 PRO A CA 1
ATOM 673 C C . PRO A 1 79 ? 16.637 8.176 -19.178 1.00 91.06 79 PRO A C 1
ATOM 675 O O . PRO A 1 79 ? 16.594 8.189 -17.945 1.00 91.06 79 PRO A O 1
ATOM 678 N N . SER A 1 80 ? 17.773 8.348 -19.852 1.00 92.00 80 SER A N 1
ATOM 679 C CA . SER A 1 80 ? 19.041 8.576 -19.173 1.00 92.00 80 SER A CA 1
ATOM 680 C C . SER A 1 80 ? 19.201 10.032 -18.751 1.00 92.00 80 SER A C 1
ATOM 682 O O . SER A 1 80 ? 18.937 10.928 -19.551 1.00 92.00 80 SER A O 1
ATOM 684 N N . TYR A 1 81 ? 19.718 10.268 -17.548 1.00 92.25 81 TYR A N 1
ATOM 685 C CA . TYR A 1 81 ? 20.021 11.604 -17.033 1.00 92.25 81 TYR A CA 1
ATOM 686 C C . TYR A 1 81 ? 21.483 11.697 -16.572 1.00 92.25 81 TYR A C 1
ATOM 688 O O . TYR A 1 81 ? 22.031 10.712 -16.063 1.00 92.25 81 TYR A O 1
ATOM 696 N N . PRO A 1 82 ? 22.160 12.841 -16.777 1.00 92.00 82 PRO A N 1
ATOM 697 C CA . PRO A 1 82 ? 23.528 13.020 -16.309 1.00 92.00 82 PRO A CA 1
ATOM 698 C C . PRO A 1 82 ? 23.546 13.115 -14.780 1.00 92.00 82 PRO A C 1
ATOM 700 O O . PRO A 1 82 ? 22.700 13.776 -14.178 1.00 92.00 82 PRO A O 1
ATOM 703 N N . ASN A 1 83 ? 24.516 12.461 -14.144 1.00 89.12 83 ASN A N 1
ATOM 704 C CA . ASN A 1 83 ? 24.774 12.620 -12.715 1.00 89.12 83 ASN A CA 1
ATOM 705 C C . ASN A 1 83 ? 26.283 12.538 -12.452 1.00 89.12 83 ASN A C 1
ATOM 707 O O . ASN A 1 83 ? 26.921 11.506 -12.682 1.00 89.12 83 ASN A O 1
ATOM 711 N N . GLY A 1 84 ? 26.851 13.647 -11.981 1.00 85.88 84 GLY A N 1
ATOM 712 C CA . GLY A 1 84 ? 28.293 13.874 -11.974 1.00 85.88 84 GLY A CA 1
ATOM 713 C C . GLY A 1 84 ? 28.833 14.241 -13.361 1.00 85.88 84 GLY A C 1
ATOM 714 O O . GLY A 1 84 ? 28.074 14.488 -14.295 1.00 85.88 84 GLY A O 1
ATOM 715 N N . LYS A 1 85 ? 30.162 14.295 -13.489 1.00 83.88 85 LYS A N 1
ATOM 716 C CA . LYS A 1 85 ? 30.837 14.722 -14.729 1.00 83.88 85 LYS A CA 1
ATOM 717 C C . LYS A 1 85 ? 30.987 13.609 -15.770 1.00 83.88 85 LYS A C 1
ATOM 719 O O . LYS A 1 85 ? 31.139 13.903 -16.948 1.00 83.88 85 LYS A O 1
ATOM 724 N N . ASN A 1 86 ? 30.916 12.346 -15.339 1.00 91.38 86 ASN A N 1
ATOM 725 C CA . ASN A 1 86 ? 31.436 11.236 -16.141 1.00 91.38 86 ASN A CA 1
ATOM 726 C C . ASN A 1 86 ? 30.366 10.231 -16.580 1.00 91.38 86 ASN A C 1
ATOM 728 O O . ASN A 1 86 ? 30.655 9.409 -17.443 1.00 91.38 86 ASN A O 1
ATOM 732 N N . PHE A 1 87 ? 29.149 10.253 -16.016 1.00 93.06 87 PHE A N 1
ATOM 733 C CA . PHE A 1 87 ? 28.155 9.201 -16.260 1.00 93.06 87 PHE A CA 1
ATOM 734 C C . PHE A 1 87 ? 26.733 9.719 -16.502 1.00 93.06 87 PHE A C 1
ATOM 736 O O . PHE A 1 87 ? 26.227 10.592 -15.797 1.00 93.06 87 PHE A O 1
ATOM 743 N N . PHE A 1 88 ? 26.054 9.070 -17.446 1.00 94.38 88 PHE A N 1
ATOM 744 C CA . PHE A 1 88 ? 24.601 9.020 -17.527 1.00 94.38 88 PHE A CA 1
ATOM 745 C C . PHE A 1 88 ? 24.082 7.837 -16.715 1.00 94.38 88 PHE A C 1
ATOM 747 O O . PHE A 1 88 ? 24.572 6.718 -16.871 1.00 94.38 88 PHE A O 1
ATOM 754 N N . TYR A 1 89 ? 23.057 8.065 -15.904 1.00 94.94 89 TYR A N 1
ATOM 755 C CA . TYR A 1 89 ? 22.341 7.029 -15.167 1.00 94.94 89 TYR A CA 1
ATOM 756 C C . TYR A 1 89 ? 20.994 6.759 -15.817 1.00 94.94 89 TYR A C 1
ATOM 758 O O . TYR A 1 89 ? 20.374 7.662 -16.373 1.00 94.94 89 TYR A O 1
ATOM 766 N N . TYR A 1 90 ? 20.551 5.510 -15.751 1.00 94.81 90 TYR A N 1
ATOM 767 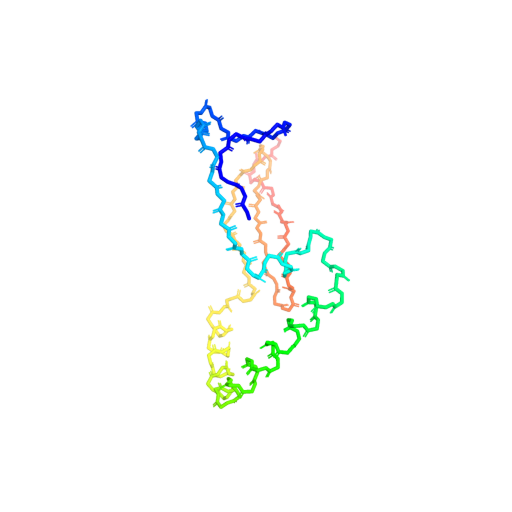C CA . TYR A 1 90 ? 19.235 5.090 -16.215 1.00 94.81 90 TYR A CA 1
ATOM 768 C C . TYR A 1 90 ? 18.780 3.842 -15.456 1.00 94.81 90 TYR A C 1
ATOM 770 O O . TYR A 1 90 ? 19.562 3.180 -14.766 1.00 94.81 90 TYR A O 1
ATOM 778 N N . THR A 1 91 ? 17.495 3.532 -15.563 1.00 93.88 91 THR A N 1
ATOM 779 C CA . THR A 1 91 ? 16.912 2.311 -15.008 1.00 93.88 91 THR A CA 1
ATOM 780 C C . THR A 1 91 ? 16.514 1.379 -16.131 1.00 93.88 91 THR A C 1
ATOM 782 O O . THR A 1 91 ? 15.897 1.834 -17.087 1.00 93.88 91 THR A O 1
ATOM 785 N N . ARG A 1 92 ? 16.814 0.090 -15.998 1.00 94.00 92 ARG A N 1
ATOM 786 C CA . ARG A 1 92 ? 16.394 -0.941 -16.950 1.00 94.00 92 ARG A CA 1
ATOM 787 C C . ARG A 1 92 ? 15.407 -1.884 -16.287 1.00 94.00 92 ARG A C 1
ATOM 789 O O . ARG A 1 92 ? 15.701 -2.416 -15.220 1.00 94.00 92 ARG A O 1
ATOM 796 N N . GLN A 1 93 ? 14.266 -2.113 -16.914 1.00 92.50 93 GLN A N 1
ATOM 797 C CA . GLN A 1 93 ? 13.407 -3.249 -16.605 1.00 92.50 93 GLN A CA 1
ATOM 798 C C . GLN A 1 93 ? 13.763 -4.403 -17.540 1.00 92.50 93 GLN A C 1
ATOM 800 O O . GLN A 1 93 ? 14.128 -4.188 -18.695 1.00 92.50 93 GLN A O 1
ATOM 805 N N . VAL A 1 94 ? 13.721 -5.624 -17.017 1.00 89.75 94 VAL A N 1
ATOM 806 C CA . VAL A 1 94 ? 13.976 -6.843 -17.785 1.00 89.75 94 VAL A CA 1
ATOM 807 C C . VAL A 1 94 ? 12.802 -7.771 -17.555 1.00 89.75 94 VAL A C 1
ATOM 809 O O . VAL A 1 94 ? 12.412 -8.002 -16.409 1.00 89.75 94 VAL A O 1
ATOM 812 N N . LYS A 1 95 ? 12.276 -8.332 -18.643 1.00 87.06 95 LYS A N 1
ATOM 813 C CA . LYS A 1 95 ? 11.196 -9.311 -18.590 1.00 87.06 95 LYS A CA 1
ATOM 814 C C . LYS A 1 95 ? 11.467 -10.421 -17.573 1.00 87.06 95 LYS A C 1
ATOM 816 O O . LYS A 1 95 ? 12.540 -11.020 -17.560 1.00 87.06 95 LYS A O 1
ATOM 821 N N . GLY A 1 96 ? 10.458 -10.703 -16.751 1.00 84.88 96 GLY A N 1
ATOM 822 C CA . GLY A 1 96 ? 10.508 -11.737 -15.717 1.00 84.88 96 GLY A CA 1
ATOM 823 C C . GLY A 1 96 ? 11.201 -11.320 -14.417 1.00 84.88 96 GLY A C 1
ATOM 824 O O . GLY A 1 96 ? 11.196 -12.104 -13.472 1.00 84.88 96 GLY A O 1
ATOM 825 N N . LEU A 1 97 ? 11.768 -10.110 -14.328 1.00 87.19 97 LEU A N 1
ATOM 826 C CA . LEU A 1 97 ? 12.312 -9.577 -13.080 1.00 87.19 97 LEU A CA 1
ATOM 827 C C . LEU A 1 97 ? 11.339 -8.583 -12.445 1.00 87.19 97 LEU A C 1
ATOM 829 O O . LEU A 1 97 ? 10.930 -7.608 -13.068 1.00 87.19 97 LEU A O 1
ATOM 833 N N . SER A 1 98 ? 11.035 -8.786 -11.164 1.00 85.44 98 SER A N 1
ATOM 834 C CA . SER A 1 98 ? 10.143 -7.901 -10.402 1.00 85.44 98 SER A CA 1
ATOM 835 C C . SER A 1 98 ? 10.756 -6.533 -10.088 1.00 85.44 98 SER A C 1
ATOM 837 O O . SER A 1 98 ? 10.038 -5.597 -9.744 1.00 85.44 98 SER A O 1
ATOM 839 N N . TYR A 1 99 ? 12.083 -6.407 -10.175 1.00 89.62 99 TYR A N 1
ATOM 840 C CA . TYR A 1 99 ? 12.811 -5.194 -9.810 1.00 89.62 99 TYR A CA 1
ATOM 841 C C . TYR A 1 99 ? 13.682 -4.700 -10.963 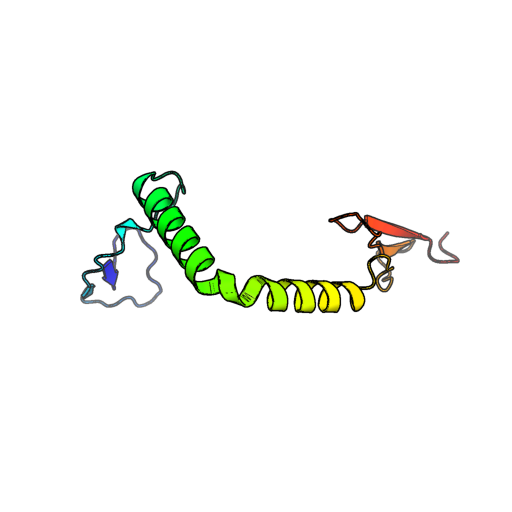1.00 89.62 99 TYR A C 1
ATOM 843 O O . TYR A 1 99 ? 14.358 -5.478 -11.635 1.00 89.62 99 TYR A O 1
ATOM 851 N N . GLY A 1 100 ? 13.693 -3.381 -11.158 1.00 91.56 100 GLY A N 1
ATOM 852 C CA . GLY A 1 100 ? 14.533 -2.732 -12.158 1.00 91.56 100 GLY A CA 1
ATOM 853 C C . GLY A 1 100 ? 16.007 -2.666 -11.749 1.00 91.56 100 GLY A C 1
ATOM 854 O O . GLY A 1 100 ? 16.351 -2.509 -10.577 1.00 91.56 100 GLY A O 1
ATOM 855 N N . LEU A 1 101 ? 16.884 -2.713 -12.744 1.00 94.00 101 LEU A N 1
ATOM 856 C CA . LEU A 1 101 ?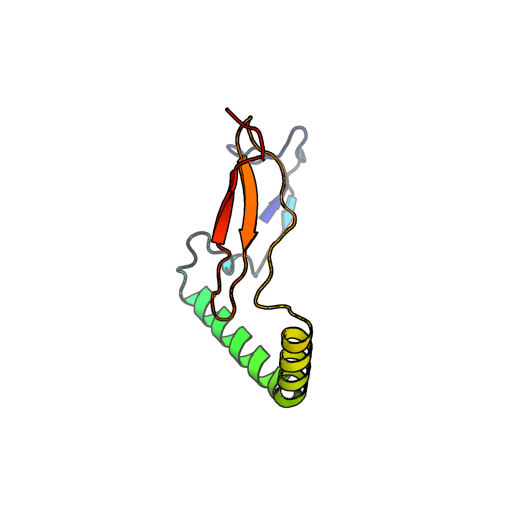 18.325 -2.559 -12.608 1.00 94.00 101 LEU A CA 1
ATOM 857 C C . LEU A 1 101 ? 18.700 -1.073 -12.626 1.00 94.00 101 LEU A C 1
ATOM 859 O O . LEU A 1 101 ? 18.176 -0.293 -13.425 1.00 94.00 101 LEU A O 1
ATOM 863 N N . LYS A 1 102 ? 19.636 -0.675 -11.761 1.00 94.25 102 LYS A N 1
ATOM 864 C CA . LYS A 1 102 ? 20.264 0.651 -11.805 1.00 94.25 102 LYS A CA 1
ATOM 865 C C . LYS A 1 102 ? 21.521 0.567 -12.665 1.00 94.25 102 LYS A C 1
ATOM 867 O O . LYS A 1 102 ? 22.463 -0.138 -12.313 1.00 94.25 102 LYS A O 1
ATOM 872 N N . CYS A 1 103 ? 21.535 1.280 -13.784 1.00 94.19 103 CYS A N 1
ATOM 873 C CA . CYS A 1 103 ? 22.604 1.212 -14.772 1.00 94.19 103 CYS A CA 1
ATOM 874 C C . CYS A 1 103 ? 23.258 2.585 -14.965 1.00 94.19 103 CYS A C 1
ATOM 876 O O . CYS A 1 103 ? 22.640 3.628 -14.737 1.00 94.19 103 CYS A O 1
ATOM 878 N N . ARG A 1 104 ? 24.518 2.589 -15.414 1.00 94.12 104 ARG A N 1
ATOM 879 C CA . ARG A 1 104 ? 25.224 3.807 -15.824 1.00 94.12 104 ARG A CA 1
ATOM 880 C C . ARG A 1 104 ? 26.050 3.573 -17.082 1.00 94.12 104 ARG A C 1
ATOM 882 O O . ARG A 1 104 ? 26.544 2.468 -17.289 1.00 94.12 104 ARG A O 1
ATOM 889 N N . LYS A 1 105 ? 26.218 4.612 -17.896 1.00 92.19 105 LYS A N 1
ATOM 890 C CA . LYS A 1 105 ? 27.108 4.631 -19.066 1.00 92.19 105 LYS A CA 1
ATOM 891 C C . LYS A 1 105 ? 27.958 5.905 -19.059 1.00 92.19 105 LYS A C 1
ATOM 893 O O . LYS A 1 105 ? 27.466 6.922 -18.569 1.00 92.19 105 LYS A O 1
ATOM 898 N N . PRO A 1 106 ? 29.205 5.873 -19.552 1.00 92.31 106 PRO A N 1
ATOM 899 C CA . PRO A 1 106 ? 30.037 7.068 -19.601 1.00 92.31 106 PRO A CA 1
ATOM 900 C C . PRO A 1 106 ? 29.436 8.135 -20.530 1.00 92.31 106 PRO A C 1
ATOM 902 O O . PRO A 1 106 ? 28.774 7.807 -21.519 1.00 92.31 106 PRO A O 1
ATOM 905 N N . ILE A 1 107 ? 29.653 9.411 -20.208 1.00 88.56 107 ILE A N 1
ATOM 906 C CA . ILE A 1 107 ? 29.369 10.534 -21.114 1.00 88.56 107 ILE A CA 1
ATOM 907 C C . ILE A 1 107 ? 30.484 10.541 -22.170 1.00 88.56 107 ILE A C 1
ATOM 909 O O . ILE A 1 107 ? 31.660 10.522 -21.810 1.00 88.56 107 ILE A O 1
ATOM 913 N N . MET A 1 108 ? 30.148 10.512 -23.467 1.00 77.94 108 MET A N 1
ATOM 914 C CA . MET A 1 108 ? 31.172 10.577 -24.523 1.00 77.94 108 MET A CA 1
ATOM 915 C C . MET A 1 108 ? 31.997 11.862 -24.361 1.00 77.94 108 MET A C 1
ATOM 917 O O . MET A 1 108 ? 31.424 12.948 -24.334 1.00 77.94 108 MET A O 1
ATOM 921 N N . GLY A 1 109 ? 33.322 11.723 -24.245 1.00 63.16 109 GLY A N 1
ATOM 922 C CA . GLY A 1 109 ? 34.249 12.839 -24.017 1.00 63.16 109 GLY A CA 1
ATOM 923 C C . GLY A 1 109 ? 34.534 13.177 -22.546 1.00 63.16 109 GLY A C 1
ATOM 924 O O . GLY A 1 109 ? 35.149 14.205 -22.288 1.00 63.16 109 GLY A O 1
ATOM 925 N N . ALA A 1 110 ? 34.098 12.354 -21.586 1.00 55.94 110 ALA A N 1
ATOM 926 C CA . ALA A 1 110 ? 34.525 12.480 -20.194 1.00 55.94 110 ALA A CA 1
ATOM 927 C C . ALA A 1 110 ? 35.918 11.851 -19.994 1.00 55.94 110 ALA A C 1
ATOM 929 O O . ALA A 1 110 ? 36.024 10.633 -19.836 1.00 55.94 110 ALA A O 1
ATOM 930 N N . GLU A 1 111 ? 36.957 12.689 -20.021 1.00 47.72 111 GLU A N 1
ATOM 931 C CA . GLU A 1 111 ? 38.263 12.430 -19.388 1.00 47.72 111 GLU A CA 1
ATOM 932 C C . GLU A 1 111 ? 38.244 12.874 -17.916 1.00 47.72 111 GLU A C 1
ATOM 934 O O . GLU A 1 111 ? 37.707 13.971 -17.623 1.00 47.72 111 GLU A O 1
#